Protein AF-A0A2K1R8J2-F1 (afdb_monomer_lite)

Foldseek 3Di:
DPPVVVVVVVVVLVVLLVVLLVDALQVLVVQLPPDVSSVVNSLDCVRLVCSLCVVLQAQEEDDDDPDSCVSNDNDLQQEWEKAFDDPPDWLVVVCVVLVHDSVSQCVNQVHPDRCVSVVDRITTHRDPDSNVRNHFYWYFDQRPRVRDTHTYTYPVRDDDPVVD

Sequence (164 aa):
MDSHVSLASFTCRDTLIMILRKLGARDLARASCVCRLWRDMASDDAIVRPAFMEPWKLKEIVGEPVSGSFWRENGIWKFAISHKIAREDSVTSLAKKYSVQVRDIKLLNNMTSDNDIYSRERLLIPIINPNSLINGICYIELDTYTKREVLVLYPGGQPDKKLM

InterPro domains:
  IPR001810 F-box domain [PF12937] (15-47)
  IPR001810 F-box domain [SM00256] (11-51)
  IPR018392 LysM domain [PF01476] (83-126)
  IPR018392 LysM domain [PS51782] (81-125)
  IPR018392 LysM domain [SM00257] (82-126)
  IPR018392 LysM domain [cd00118] (81-125)
  IPR036047 F-box-like domain superfamily [SSF81383] (14-72)
  IPR036779 LysM domain superfamily [G3DSA:3.10.350.10] (78-133)
  IPR036779 LysM domain superfamily [SSF54106] (81-126)
  IPR045030 LysM and putative peptidoglycan-binding domain-containing protein 1-4 [PTHR20932] (2-145)

Structure (mmCIF, N/CA/C/O backbone):
data_AF-A0A2K1R8J2-F1
#
_entry.id   AF-A0A2K1R8J2-F1
#
loop_
_atom_site.group_PDB
_atom_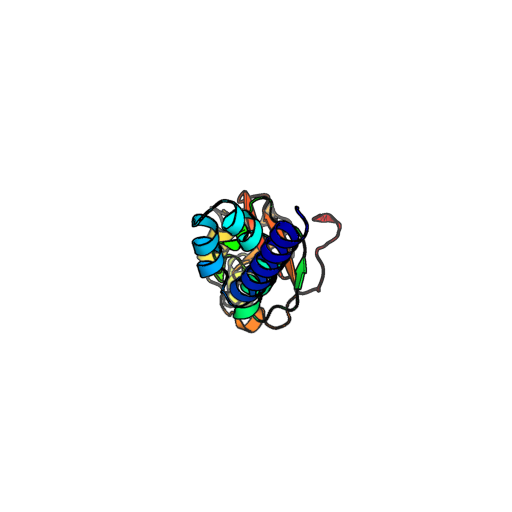site.id
_atom_site.type_symbol
_atom_site.label_atom_id
_atom_site.label_alt_id
_atom_site.label_comp_id
_atom_site.label_asym_id
_atom_site.label_entity_id
_atom_site.label_seq_id
_atom_site.pdbx_PDB_ins_code
_atom_site.Cartn_x
_atom_site.Cartn_y
_atom_site.Cartn_z
_atom_site.occupancy
_atom_site.B_iso_or_equiv
_atom_site.auth_seq_id
_atom_site.auth_comp_id
_atom_site.auth_asym_id
_atom_site.auth_atom_id
_atom_site.pdbx_PDB_model_num
ATOM 1 N N . MET A 1 1 ? 16.114 -11.468 -46.232 1.00 44.00 1 MET A N 1
ATOM 2 C CA . MET A 1 1 ? 17.411 -11.019 -45.669 1.00 44.00 1 MET A CA 1
ATOM 3 C C . MET A 1 1 ? 17.201 -10.558 -44.216 1.00 44.00 1 MET A C 1
ATOM 5 O O . MET A 1 1 ? 17.839 -9.621 -43.760 1.00 44.00 1 MET A O 1
ATOM 9 N N . ASP A 1 2 ? 16.330 -11.250 -43.463 1.00 52.16 2 ASP A N 1
ATOM 10 C CA . ASP A 1 2 ? 15.581 -10.648 -42.338 1.00 52.16 2 ASP A CA 1
ATOM 11 C C . ASP A 1 2 ? 15.793 -11.354 -40.986 1.00 52.16 2 ASP A C 1
ATOM 13 O O . ASP A 1 2 ? 15.251 -10.946 -39.962 1.00 52.16 2 ASP A O 1
ATOM 17 N N . SER A 1 3 ? 16.612 -12.408 -40.949 1.00 55.84 3 SER A N 1
ATOM 18 C CA . SER A 1 3 ? 16.886 -13.179 -39.729 1.00 55.84 3 SER A CA 1
ATOM 19 C C . SER A 1 3 ? 17.848 -12.466 -38.769 1.00 55.84 3 SER A C 1
ATOM 21 O O . SER A 1 3 ? 17.665 -12.532 -37.555 1.00 55.84 3 SER A O 1
ATOM 23 N N . HIS A 1 4 ? 18.840 -11.733 -39.289 1.00 52.50 4 HIS A N 1
ATOM 24 C CA . HIS A 1 4 ? 19.850 -11.047 -38.470 1.00 52.50 4 HIS A CA 1
ATOM 25 C C . HIS A 1 4 ? 19.318 -9.799 -37.747 1.00 52.50 4 HIS A C 1
ATOM 27 O O . HIS A 1 4 ? 19.705 -9.549 -36.606 1.00 52.50 4 HIS A O 1
ATOM 33 N N . VAL A 1 5 ? 18.407 -9.040 -38.371 1.00 55.81 5 VAL A N 1
ATOM 34 C CA . VAL A 1 5 ? 17.775 -7.854 -37.755 1.00 55.81 5 VAL A CA 1
ATOM 35 C C . VAL A 1 5 ? 16.855 -8.272 -36.607 1.00 55.81 5 VAL A C 1
ATOM 37 O O . VAL A 1 5 ? 16.861 -7.657 -35.542 1.00 55.81 5 VAL A O 1
ATOM 40 N N . SER A 1 6 ? 16.124 -9.371 -36.798 1.00 59.53 6 SER A N 1
ATOM 41 C CA . SER A 1 6 ? 15.249 -9.946 -35.779 1.00 59.53 6 SER A CA 1
ATOM 42 C C . SER A 1 6 ? 16.053 -10.405 -34.556 1.00 59.53 6 SER A C 1
ATOM 44 O O . SER A 1 6 ? 15.796 -9.945 -33.444 1.00 59.53 6 SER A O 1
ATOM 46 N N . LEU A 1 7 ? 17.117 -11.194 -34.753 1.00 56.69 7 LEU A N 1
ATOM 47 C CA . LEU A 1 7 ? 17.937 -11.721 -33.656 1.00 56.69 7 LEU A CA 1
ATOM 48 C C . LEU A 1 7 ? 18.642 -10.621 -32.838 1.00 56.69 7 LEU A C 1
ATOM 50 O O . LEU A 1 7 ? 18.642 -10.686 -31.612 1.00 56.69 7 LEU A O 1
ATOM 54 N N . ALA A 1 8 ? 19.188 -9.589 -33.492 1.00 61.22 8 ALA A N 1
ATOM 55 C CA . ALA A 1 8 ? 19.818 -8.454 -32.807 1.00 61.22 8 ALA A CA 1
ATOM 56 C C . ALA A 1 8 ? 18.811 -7.607 -32.003 1.00 61.22 8 ALA A C 1
ATOM 58 O O . ALA A 1 8 ? 19.139 -7.065 -30.947 1.00 61.22 8 ALA A O 1
ATOM 59 N N . SER A 1 9 ? 17.566 -7.505 -32.483 1.00 60.72 9 SER A N 1
ATOM 60 C CA . SER A 1 9 ? 16.494 -6.827 -31.748 1.00 60.72 9 SER A CA 1
ATOM 61 C C . SER A 1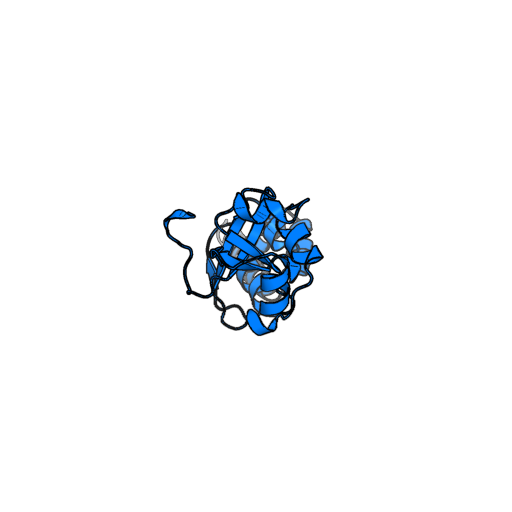 9 ? 16.078 -7.599 -30.487 1.00 60.72 9 SER A C 1
ATOM 63 O O . SER A 1 9 ? 15.854 -6.982 -29.443 1.00 60.72 9 SER A O 1
ATOM 65 N N . PHE A 1 10 ? 16.065 -8.939 -30.545 1.00 62.09 10 PHE A N 1
ATOM 66 C CA . PHE A 1 10 ? 15.798 -9.800 -29.389 1.00 62.09 10 PHE A CA 1
ATOM 67 C C . PHE A 1 10 ? 16.912 -9.708 -28.340 1.00 62.09 10 PHE A C 1
ATOM 69 O O . PHE A 1 10 ? 16.624 -9.461 -27.172 1.00 62.09 10 PHE A O 1
ATOM 76 N N . THR A 1 11 ? 18.183 -9.782 -28.746 1.00 69.00 11 THR A N 1
ATOM 77 C CA . THR A 1 11 ? 19.315 -9.700 -27.803 1.00 69.00 11 THR A CA 1
ATOM 78 C C . THR A 1 11 ? 19.439 -8.328 -27.137 1.00 69.00 11 THR A C 1
ATOM 80 O O . THR A 1 11 ? 19.761 -8.242 -25.948 1.00 69.00 11 THR A O 1
ATOM 83 N N . CYS A 1 12 ? 19.137 -7.244 -27.861 1.00 76.94 12 CYS A N 1
ATOM 84 C CA . CYS A 1 12 ? 19.072 -5.898 -27.288 1.00 76.94 12 CYS A CA 1
ATOM 85 C C . CYS A 1 12 ? 17.959 -5.789 -26.234 1.00 76.94 12 CYS A C 1
ATOM 87 O O . CYS A 1 12 ? 18.177 -5.234 -25.153 1.00 76.94 12 CYS A O 1
ATOM 89 N N . ARG A 1 13 ? 16.787 -6.379 -26.511 1.00 84.38 13 ARG A N 1
ATOM 90 C CA . ARG A 1 13 ? 15.668 -6.422 -25.566 1.00 84.38 13 ARG A CA 1
ATOM 91 C C . ARG A 1 13 ? 16.042 -7.195 -24.302 1.00 84.38 13 ARG A C 1
ATOM 93 O O . ARG A 1 13 ? 15.853 -6.672 -23.209 1.00 84.38 13 ARG A O 1
ATOM 100 N N . ASP A 1 14 ? 16.638 -8.373 -24.431 1.00 87.00 14 ASP A N 1
ATOM 101 C CA . ASP A 1 14 ? 17.044 -9.182 -23.275 1.00 87.00 14 ASP A CA 1
ATOM 102 C C . ASP A 1 14 ? 18.103 -8.475 -22.420 1.00 87.00 14 ASP A C 1
ATOM 104 O O . ASP A 1 14 ? 17.996 -8.428 -21.192 1.00 87.00 14 ASP A O 1
ATOM 108 N N . THR A 1 15 ? 19.079 -7.832 -23.067 1.00 91.06 15 THR A N 1
ATOM 109 C CA . THR A 1 15 ? 20.102 -7.029 -22.379 1.00 91.06 15 THR A CA 1
ATOM 110 C C . THR A 1 15 ? 19.465 -5.870 -21.613 1.00 91.06 15 THR A C 1
ATOM 112 O O . THR A 1 15 ? 19.800 -5.627 -20.453 1.00 91.06 15 THR A O 1
ATOM 115 N N . LEU A 1 16 ? 18.500 -5.177 -22.223 1.00 91.62 16 LEU A N 1
ATOM 116 C CA . LEU A 1 16 ? 17.774 -4.098 -21.562 1.00 91.62 16 LEU A CA 1
ATOM 117 C C . LEU A 1 16 ? 16.961 -4.614 -20.363 1.00 91.62 16 LEU A C 1
ATOM 119 O O . LEU A 1 16 ? 17.015 -3.994 -19.305 1.00 91.62 16 LEU A O 1
ATOM 123 N N . ILE A 1 17 ? 16.288 -5.767 -20.466 1.00 93.00 17 ILE A N 1
ATOM 124 C CA . ILE A 1 17 ? 15.602 -6.398 -19.318 1.00 93.00 17 ILE A CA 1
ATOM 125 C C . ILE A 1 17 ? 16.591 -6.661 -18.180 1.00 93.00 17 ILE A C 1
ATOM 127 O O . ILE A 1 17 ? 16.292 -6.364 -17.022 1.00 93.00 17 ILE A O 1
ATOM 131 N N . MET A 1 18 ? 17.774 -7.198 -18.493 1.00 92.62 18 MET A N 1
ATOM 132 C CA . MET A 1 18 ? 18.804 -7.462 -17.486 1.00 92.62 18 MET A CA 1
ATOM 133 C C . MET A 1 18 ? 19.255 -6.188 -16.769 1.00 92.62 18 MET A C 1
ATOM 135 O O . MET A 1 18 ? 19.439 -6.223 -15.553 1.00 92.62 18 MET A O 1
ATOM 139 N N . ILE A 1 19 ? 19.397 -5.076 -17.497 1.00 94.38 19 ILE A N 1
ATOM 140 C CA . ILE A 1 19 ? 19.745 -3.770 -16.923 1.00 94.38 19 ILE A CA 1
ATOM 141 C C . ILE A 1 19 ? 18.604 -3.254 -16.041 1.00 94.38 19 ILE A C 1
ATOM 143 O O . ILE A 1 19 ? 18.840 -2.895 -14.889 1.00 94.38 19 ILE A O 1
ATOM 147 N N . LEU A 1 20 ? 17.366 -3.256 -16.545 1.00 95.38 20 LEU A N 1
ATOM 148 C CA . LEU A 1 20 ? 16.201 -2.749 -15.815 1.00 95.38 20 LEU A CA 1
ATOM 149 C C . LEU A 1 20 ? 15.976 -3.512 -14.501 1.00 95.38 20 LEU A C 1
ATOM 151 O O . LEU A 1 20 ? 15.713 -2.892 -13.477 1.00 95.38 20 LEU A O 1
ATOM 155 N N . ARG A 1 21 ? 16.194 -4.834 -14.477 1.00 95.19 21 ARG A N 1
ATOM 156 C CA . ARG A 1 21 ? 16.111 -5.660 -13.253 1.00 95.19 21 ARG A CA 1
ATOM 157 C C . ARG A 1 21 ? 17.120 -5.290 -12.159 1.00 95.19 21 ARG A C 1
ATOM 159 O O . ARG A 1 21 ? 17.003 -5.788 -11.043 1.00 95.19 21 ARG A O 1
ATOM 166 N N . LYS A 1 22 ? 18.131 -4.472 -12.462 1.00 94.56 22 LYS A N 1
ATOM 167 C CA . LYS A 1 22 ? 19.096 -3.956 -11.477 1.00 94.56 22 LYS A CA 1
ATOM 168 C C . LYS A 1 22 ? 18.711 -2.587 -10.922 1.00 94.56 22 LYS A C 1
ATOM 170 O O . LYS A 1 22 ? 19.384 -2.100 -10.019 1.00 94.56 22 LYS A O 1
ATOM 175 N N . LEU A 1 23 ? 17.667 -1.963 -11.459 1.00 94.06 23 LEU A N 1
ATOM 176 C CA . LEU A 1 23 ? 17.213 -0.645 -11.042 1.00 94.06 23 LEU A CA 1
ATOM 177 C C . LEU A 1 23 ? 16.166 -0.758 -9.933 1.00 94.06 23 LEU A C 1
ATOM 179 O O . LEU A 1 23 ? 15.303 -1.632 -9.959 1.00 94.06 23 LEU A O 1
ATOM 183 N N . GLY A 1 24 ? 16.213 0.171 -8.977 1.00 92.38 24 GLY A N 1
ATOM 184 C CA . GLY A 1 24 ? 15.134 0.344 -8.008 1.00 92.38 24 GLY A CA 1
ATOM 185 C C . GLY A 1 24 ? 13.899 0.988 -8.647 1.00 92.38 24 GLY A C 1
ATOM 186 O O . GLY A 1 24 ? 13.981 1.619 -9.704 1.00 92.38 24 GLY A O 1
ATOM 187 N N . ALA A 1 25 ? 12.752 0.905 -7.968 1.00 90.50 25 ALA A N 1
ATOM 188 C CA . ALA A 1 25 ? 11.467 1.413 -8.468 1.00 90.50 25 ALA A CA 1
ATOM 189 C C . ALA A 1 25 ? 11.513 2.875 -8.974 1.00 90.50 25 ALA A C 1
ATOM 191 O O . ALA A 1 25 ? 10.936 3.207 -10.011 1.00 90.50 25 ALA A O 1
ATOM 192 N N . ARG A 1 26 ? 12.259 3.755 -8.289 1.00 90.25 26 ARG A N 1
ATOM 193 C CA . ARG A 1 26 ? 12.408 5.165 -8.692 1.00 90.25 26 ARG A CA 1
ATOM 194 C C . ARG A 1 26 ? 13.158 5.325 -10.015 1.00 90.25 26 ARG A C 1
ATOM 196 O O . ARG A 1 26 ? 12.811 6.194 -10.815 1.00 90.25 26 ARG A O 1
ATOM 203 N N . ASP A 1 27 ? 14.183 4.515 -10.242 1.00 93.62 27 ASP A N 1
ATOM 204 C CA . ASP A 1 27 ? 14.987 4.589 -11.459 1.00 93.62 27 ASP A CA 1
ATOM 205 C C . ASP A 1 27 ? 14.295 3.891 -12.627 1.00 93.62 27 ASP A C 1
ATOM 207 O O . ASP A 1 27 ? 14.369 4.393 -13.7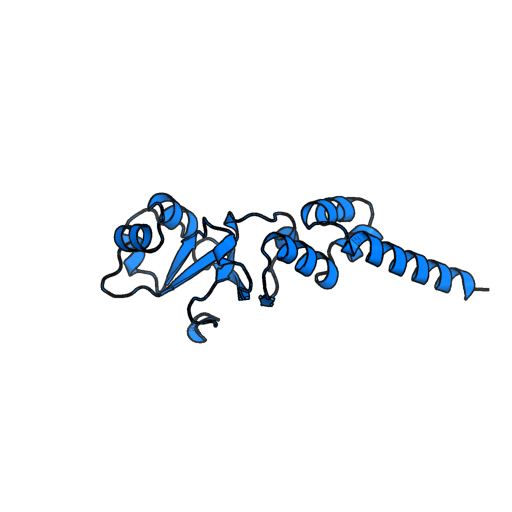44 1.00 93.62 27 ASP A O 1
ATOM 211 N N . LEU A 1 28 ? 13.506 2.842 -12.372 1.00 94.44 28 LEU A N 1
ATOM 212 C CA . LEU A 1 28 ? 12.574 2.281 -13.357 1.00 94.44 28 LEU A CA 1
ATOM 213 C C . LEU A 1 28 ? 11.540 3.314 -13.819 1.00 94.44 28 LEU A C 1
ATOM 215 O O . LEU A 1 28 ? 11.309 3.477 -15.018 1.00 94.44 28 LEU A O 1
ATOM 219 N N . ALA A 1 29 ? 10.979 4.094 -12.890 1.00 91.75 29 ALA A N 1
ATOM 220 C CA . ALA A 1 29 ? 10.062 5.174 -13.245 1.00 91.75 29 ALA A CA 1
ATOM 221 C C . ALA A 1 29 ? 10.733 6.214 -14.162 1.00 91.75 29 ALA A C 1
ATOM 223 O O . ALA A 1 29 ? 10.123 6.663 -15.131 1.00 91.75 29 ALA A O 1
ATOM 224 N N . ARG A 1 30 ? 12.002 6.562 -13.912 1.00 93.19 30 ARG A N 1
ATOM 225 C CA . ARG A 1 30 ? 12.779 7.464 -14.783 1.00 93.19 30 ARG A CA 1
ATOM 226 C C . ARG A 1 30 ? 13.104 6.828 -16.133 1.00 93.19 30 ARG A C 1
ATOM 228 O O . ARG A 1 30 ? 12.942 7.478 -17.162 1.00 93.19 30 ARG A O 1
ATOM 235 N N . ALA A 1 31 ? 13.510 5.562 -16.131 1.00 94.19 31 ALA A N 1
ATOM 236 C CA . ALA A 1 31 ? 13.778 4.764 -17.321 1.00 94.19 31 ALA A CA 1
ATOM 237 C C . ALA A 1 31 ? 12.553 4.732 -18.253 1.00 94.19 31 ALA A C 1
ATOM 239 O O . ALA A 1 31 ? 12.686 4.928 -19.460 1.00 94.19 31 ALA A O 1
ATOM 240 N N . SER A 1 32 ? 11.344 4.619 -17.691 1.00 93.19 32 SER A N 1
ATOM 241 C CA . SER A 1 32 ? 10.090 4.613 -18.459 1.00 93.19 32 SER A CA 1
ATOM 242 C C . SER A 1 32 ? 9.821 5.901 -19.264 1.00 93.19 32 SER A C 1
ATOM 244 O O . SER A 1 32 ? 8.988 5.918 -20.175 1.00 93.19 32 SER A O 1
ATOM 246 N N . CYS A 1 33 ? 10.532 6.991 -18.962 1.00 92.94 33 CYS A N 1
ATOM 247 C CA . CYS A 1 33 ? 10.390 8.271 -19.651 1.00 92.94 33 CYS A CA 1
ATOM 248 C C . CYS A 1 33 ? 11.273 8.404 -20.902 1.00 92.94 33 CYS A C 1
ATOM 250 O O . CYS A 1 33 ? 11.094 9.367 -21.643 1.00 92.94 33 CYS A O 1
ATOM 252 N N . VAL A 1 34 ? 12.205 7.475 -21.150 1.00 94.38 34 VAL A N 1
ATOM 253 C CA . VAL A 1 34 ? 13.222 7.609 -22.210 1.00 94.38 34 VAL A CA 1
ATOM 254 C C . VAL A 1 34 ? 12.622 7.465 -23.614 1.00 94.38 34 VAL A C 1
ATOM 256 O O . VAL A 1 34 ? 12.752 8.359 -24.445 1.00 94.38 34 VAL A O 1
ATOM 259 N N . CYS A 1 35 ? 11.961 6.341 -23.901 1.00 93.56 35 CYS A N 1
ATOM 260 C CA . CYS A 1 35 ? 11.295 6.078 -25.181 1.00 93.56 35 CYS A CA 1
ATOM 261 C C . CYS A 1 35 ? 10.180 5.032 -25.006 1.00 93.56 35 CYS A C 1
ATOM 263 O O . CYS A 1 35 ? 10.001 4.506 -23.910 1.00 93.56 35 CYS A O 1
ATOM 265 N N . ARG A 1 36 ? 9.428 4.708 -26.072 1.00 92.00 36 ARG A N 1
ATOM 266 C CA . ARG A 1 36 ? 8.330 3.717 -26.001 1.00 92.00 36 ARG A CA 1
ATOM 267 C C . ARG A 1 36 ? 8.812 2.340 -25.542 1.00 92.00 36 ARG A C 1
ATOM 269 O O . ARG A 1 36 ? 8.263 1.807 -24.594 1.00 92.00 36 ARG A O 1
ATOM 276 N N . LEU A 1 37 ? 9.899 1.830 -26.124 1.00 91.69 37 LEU A N 1
ATOM 277 C CA . LEU A 1 37 ? 10.462 0.531 -25.741 1.00 91.69 37 LEU A CA 1
ATOM 278 C C . LEU A 1 37 ? 10.828 0.478 -24.248 1.00 91.69 37 LEU A C 1
ATOM 280 O O . LEU A 1 37 ? 10.467 -0.462 -23.548 1.00 91.69 37 LEU A O 1
ATOM 284 N N . TRP A 1 38 ? 11.512 1.513 -23.751 1.00 94.06 38 TRP A N 1
ATOM 285 C CA . TRP A 1 38 ? 11.874 1.614 -22.338 1.00 94.06 38 TRP A CA 1
ATOM 286 C C . TRP A 1 38 ? 10.652 1.774 -21.441 1.00 94.06 38 TRP A C 1
ATOM 288 O O . TRP A 1 38 ? 10.626 1.201 -20.362 1.00 94.06 38 TRP A O 1
ATOM 298 N N . ARG A 1 39 ? 9.634 2.520 -21.875 1.00 92.81 39 ARG A N 1
ATOM 299 C CA . ARG A 1 39 ? 8.362 2.633 -21.159 1.00 92.81 39 ARG A CA 1
ATOM 300 C C . ARG A 1 39 ? 7.698 1.280 -20.994 1.00 92.81 39 ARG A C 1
ATOM 302 O O . ARG A 1 39 ? 7.363 0.932 -19.868 1.00 92.81 39 ARG A O 1
ATOM 309 N N . ASP A 1 40 ? 7.540 0.547 -22.089 1.00 91.44 40 ASP A N 1
ATOM 310 C CA . ASP A 1 40 ? 6.833 -0.731 -22.102 1.00 91.44 40 ASP A CA 1
ATOM 311 C C . ASP A 1 40 ? 7.549 -1.749 -21.208 1.00 91.44 40 ASP A C 1
ATOM 313 O O . ASP A 1 40 ? 6.917 -2.439 -20.420 1.00 91.44 40 ASP A O 1
ATOM 317 N N . MET A 1 41 ? 8.884 -1.783 -21.259 1.00 92.31 41 MET A N 1
ATOM 318 C CA . MET A 1 41 ? 9.683 -2.728 -20.476 1.00 92.31 41 MET A CA 1
ATOM 319 C C . MET A 1 41 ? 9.874 -2.294 -19.019 1.00 92.31 41 MET A C 1
ATOM 321 O O . MET A 1 41 ? 9.779 -3.116 -18.119 1.00 92.31 41 MET A O 1
ATOM 325 N N . ALA A 1 42 ? 10.136 -1.014 -18.750 1.00 93.06 42 ALA A N 1
ATOM 326 C CA . ALA A 1 42 ? 10.355 -0.521 -17.387 1.00 93.06 42 ALA A CA 1
ATOM 327 C C . ALA A 1 42 ? 9.053 -0.331 -16.595 1.00 93.06 42 ALA A C 1
ATOM 329 O O . ALA A 1 42 ? 9.126 -0.068 -15.399 1.00 93.06 42 ALA A O 1
ATOM 330 N N . SER A 1 43 ? 7.889 -0.436 -17.245 1.00 91.12 43 SER A N 1
ATOM 331 C CA . SER A 1 43 ? 6.574 -0.440 -16.585 1.00 91.12 43 SER A CA 1
ATOM 332 C C . SER A 1 43 ? 5.984 -1.847 -16.451 1.00 91.12 43 SER A C 1
ATOM 334 O O . SER A 1 43 ? 4.891 -1.982 -15.908 1.00 91.12 43 SER A O 1
ATOM 336 N N . ASP A 1 44 ? 6.677 -2.874 -16.952 1.00 91.25 44 ASP A N 1
ATOM 337 C CA . ASP A 1 44 ? 6.254 -4.269 -16.846 1.00 91.25 44 ASP A CA 1
ATOM 338 C C . ASP A 1 44 ? 6.265 -4.715 -15.377 1.00 91.25 44 ASP A C 1
ATOM 340 O O . ASP A 1 44 ? 7.273 -4.546 -14.679 1.00 91.25 44 ASP A O 1
ATOM 344 N N . ASP A 1 45 ? 5.151 -5.288 -14.914 1.00 90.50 45 ASP A N 1
ATOM 345 C CA . ASP A 1 45 ? 4.964 -5.732 -13.528 1.00 90.50 45 ASP A CA 1
ATOM 346 C C . ASP A 1 45 ? 6.061 -6.708 -13.072 1.00 90.50 45 ASP A C 1
ATOM 348 O O . ASP A 1 45 ? 6.596 -6.569 -11.970 1.00 90.50 45 ASP A O 1
ATOM 352 N N . ALA A 1 46 ? 6.515 -7.604 -13.957 1.00 91.31 46 ALA A N 1
ATOM 353 C CA . ALA A 1 46 ? 7.570 -8.572 -13.659 1.00 91.31 46 ALA A CA 1
ATOM 354 C C . ALA A 1 46 ? 8.940 -7.920 -13.393 1.00 91.31 46 ALA A C 1
ATOM 356 O O . ALA A 1 46 ? 9.854 -8.579 -12.886 1.00 91.31 46 ALA A O 1
ATOM 357 N N . ILE A 1 47 ? 9.107 -6.641 -13.743 1.00 94.00 47 ILE A N 1
ATOM 358 C CA . ILE A 1 47 ? 10.303 -5.846 -13.452 1.00 94.00 47 ILE A CA 1
ATOM 359 C C . ILE A 1 47 ? 10.046 -4.891 -12.279 1.00 94.00 47 ILE A C 1
ATOM 361 O O . ILE A 1 47 ? 10.865 -4.833 -11.358 1.00 94.00 47 ILE A O 1
ATOM 365 N N . VAL A 1 48 ? 8.923 -4.162 -12.274 1.00 93.81 48 VAL A N 1
ATOM 366 C CA . VAL A 1 48 ? 8.661 -3.143 -11.241 1.00 93.81 48 VAL A CA 1
ATOM 367 C C . VAL A 1 48 ? 8.288 -3.737 -9.888 1.00 93.81 48 VAL A C 1
ATOM 369 O O . VAL A 1 48 ? 8.739 -3.209 -8.871 1.00 93.81 48 VAL A O 1
ATOM 372 N N . ARG A 1 49 ? 7.525 -4.837 -9.843 1.00 94.31 49 ARG A N 1
ATOM 373 C CA . ARG A 1 49 ? 7.066 -5.432 -8.580 1.00 94.31 49 ARG A CA 1
ATOM 374 C C . ARG A 1 49 ? 8.239 -5.948 -7.736 1.00 94.31 49 ARG A C 1
ATOM 376 O O . ARG A 1 49 ? 8.328 -5.543 -6.575 1.00 94.31 49 ARG A O 1
ATOM 383 N N . PRO A 1 50 ? 9.205 -6.725 -8.273 1.00 94.56 50 PRO A N 1
ATOM 384 C CA . PRO A 1 50 ? 10.384 -7.121 -7.501 1.00 94.56 50 PRO A CA 1
ATOM 385 C C . PRO A 1 50 ? 11.217 -5.924 -7.027 1.00 94.56 50 PRO A C 1
ATOM 387 O O . PRO A 1 50 ? 11.627 -5.878 -5.868 1.00 94.56 50 PRO A O 1
ATOM 390 N N . ALA A 1 51 ? 11.421 -4.925 -7.893 1.00 94.12 51 ALA A N 1
ATOM 391 C CA . ALA A 1 51 ? 12.175 -3.716 -7.558 1.00 94.12 51 ALA A CA 1
ATOM 392 C C . ALA A 1 51 ? 11.484 -2.853 -6.486 1.00 94.12 51 ALA A C 1
ATOM 394 O O . ALA A 1 51 ? 12.145 -2.136 -5.733 1.00 94.12 51 ALA A O 1
ATOM 395 N N . PHE A 1 52 ? 10.154 -2.904 -6.415 1.00 94.69 52 PHE A N 1
ATOM 396 C CA . PHE A 1 52 ? 9.378 -2.264 -5.361 1.00 94.69 52 PHE A CA 1
ATOM 397 C C . PHE A 1 52 ? 9.484 -3.028 -4.034 1.00 94.69 52 PHE A C 1
ATOM 399 O O . PHE A 1 52 ? 9.606 -2.404 -2.981 1.00 94.69 52 PHE A O 1
ATOM 406 N N . MET A 1 53 ? 9.450 -4.363 -4.077 1.00 95.12 53 MET A N 1
ATOM 407 C CA . MET A 1 53 ? 9.478 -5.226 -2.891 1.00 95.12 53 MET A CA 1
ATOM 408 C C . MET A 1 53 ? 10.838 -5.281 -2.190 1.00 95.12 53 MET A C 1
ATOM 410 O O . MET A 1 53 ? 10.881 -5.422 -0.965 1.00 95.12 53 MET A O 1
ATOM 414 N N . GLU A 1 54 ? 11.929 -5.187 -2.954 1.00 94.06 54 GLU A N 1
ATOM 415 C CA . GLU A 1 54 ? 13.297 -5.401 -2.468 1.00 94.06 54 GLU A CA 1
ATOM 416 C C . GLU A 1 54 ? 13.661 -4.522 -1.254 1.00 94.06 54 GLU A C 1
ATOM 418 O O . GLU A 1 54 ? 14.044 -5.099 -0.229 1.00 94.06 54 GLU A O 1
ATOM 423 N N . PRO A 1 55 ? 13.415 -3.193 -1.251 1.00 94.31 55 PRO A N 1
ATOM 424 C CA . PRO A 1 55 ? 13.788 -2.338 -0.120 1.00 94.31 55 PRO A CA 1
ATOM 425 C C . PRO A 1 55 ? 13.075 -2.685 1.193 1.00 94.31 55 PRO A C 1
ATOM 427 O O . PRO A 1 55 ? 13.582 -2.394 2.276 1.00 94.31 55 PRO A O 1
ATOM 430 N N . TRP A 1 56 ? 11.901 -3.317 1.108 1.00 95.31 56 TRP A N 1
ATOM 431 C CA . TRP A 1 56 ? 11.084 -3.704 2.262 1.00 95.31 56 TRP A CA 1
ATOM 432 C C . TRP A 1 56 ? 11.273 -5.161 2.680 1.00 95.31 56 TRP A C 1
ATOM 434 O O . TRP A 1 56 ? 10.728 -5.570 3.704 1.00 95.31 56 TRP A O 1
ATOM 444 N N . LYS A 1 57 ? 12.023 -5.952 1.899 1.00 96.06 57 LYS A N 1
ATOM 445 C CA . LYS A 1 57 ? 12.209 -7.398 2.109 1.00 96.06 57 LYS A CA 1
ATOM 446 C C . LYS A 1 57 ? 10.875 -8.145 2.226 1.00 96.06 57 LYS A C 1
ATOM 448 O O . LYS A 1 57 ? 10.727 -9.044 3.058 1.00 96.06 57 LYS A O 1
ATOM 453 N N . LEU A 1 58 ? 9.894 -7.738 1.421 1.00 95.81 58 LEU A N 1
ATOM 454 C CA . LEU A 1 58 ? 8.578 -8.371 1.380 1.00 95.81 58 LEU A CA 1
ATOM 455 C C . LEU A 1 58 ? 8.686 -9.786 0.820 1.00 95.81 58 LEU A C 1
ATOM 457 O O . LEU A 1 58 ? 9.507 -10.059 -0.055 1.00 95.81 58 LEU A O 1
ATOM 461 N N . LYS A 1 59 ? 7.811 -10.671 1.297 1.00 95.06 59 LYS A N 1
ATOM 462 C CA . LYS A 1 59 ? 7.666 -12.010 0.727 1.00 95.06 59 LYS A CA 1
ATOM 463 C C . LYS A 1 59 ? 6.890 -11.956 -0.581 1.00 95.06 59 LYS A C 1
ATOM 465 O O . LYS A 1 59 ? 7.296 -12.577 -1.556 1.00 95.06 59 LYS A O 1
ATOM 470 N N . GLU A 1 60 ? 5.777 -11.227 -0.588 1.00 94.81 60 GLU A N 1
ATOM 471 C CA . GLU A 1 60 ? 4.860 -11.186 -1.725 1.00 94.81 60 GLU A CA 1
ATOM 472 C C . GLU A 1 60 ? 3.989 -9.925 -1.695 1.00 94.81 60 GLU A C 1
ATOM 474 O O . GLU A 1 60 ? 3.635 -9.423 -0.624 1.00 94.81 60 GLU A O 1
ATOM 479 N N . ILE A 1 61 ? 3.631 -9.431 -2.880 1.00 94.88 61 ILE A N 1
ATOM 480 C CA . ILE A 1 61 ? 2.537 -8.478 -3.068 1.00 94.88 61 ILE A CA 1
ATOM 481 C C . ILE A 1 61 ? 1.483 -9.156 -3.941 1.00 94.88 61 ILE A C 1
ATOM 483 O O . ILE A 1 61 ? 1.804 -9.608 -5.039 1.00 94.88 61 ILE A O 1
ATOM 487 N N . VAL A 1 62 ? 0.244 -9.201 -3.459 1.00 93.88 62 VAL A N 1
ATOM 488 C CA . VAL A 1 62 ? -0.902 -9.847 -4.108 1.00 93.88 62 VAL A CA 1
ATOM 489 C C . VAL A 1 62 ? -1.857 -8.790 -4.659 1.00 93.88 62 VAL A C 1
ATOM 491 O O . VAL A 1 62 ? -2.133 -7.789 -3.999 1.00 93.88 62 VAL A O 1
ATOM 494 N N . GLY A 1 63 ? -2.398 -9.041 -5.851 1.00 92.06 63 GLY A N 1
ATOM 495 C CA . GLY A 1 63 ? -3.313 -8.138 -6.550 1.00 92.06 63 GLY A CA 1
ATOM 496 C C . GLY A 1 63 ? -2.611 -7.268 -7.589 1.00 92.06 63 GLY A C 1
ATOM 497 O O . GLY A 1 63 ? -1.382 -7.268 -7.684 1.00 92.06 63 GLY A O 1
ATOM 498 N N . GLU A 1 64 ? -3.419 -6.543 -8.358 1.00 90.94 64 GLU A N 1
ATOM 499 C CA . GLU A 1 64 ? -2.977 -5.630 -9.411 1.00 90.94 64 GLU A CA 1
ATOM 500 C C . GLU A 1 64 ? -3.404 -4.202 -9.070 1.00 90.94 64 GLU A C 1
ATOM 502 O O . GLU A 1 64 ? -4.553 -3.996 -8.662 1.00 90.94 64 GLU A O 1
ATOM 507 N N . PRO A 1 65 ? -2.520 -3.206 -9.232 1.00 92.06 65 PRO A N 1
ATOM 508 C CA . PRO A 1 65 ? -2.916 -1.822 -9.065 1.00 92.06 65 PRO A CA 1
ATOM 509 C C . PRO A 1 65 ? -3.844 -1.380 -10.198 1.00 92.06 65 PRO A C 1
ATOM 511 O O . PRO A 1 65 ? -3.700 -1.765 -11.358 1.00 92.06 65 PRO A O 1
ATOM 514 N N . VAL A 1 66 ? -4.771 -0.494 -9.857 1.00 89.56 66 VAL A N 1
ATOM 515 C CA . VAL A 1 66 ? -5.649 0.216 -10.788 1.00 89.56 66 VAL A CA 1
ATOM 516 C C . VAL A 1 66 ? -4.835 1.146 -11.689 1.00 89.56 66 VAL A C 1
ATOM 518 O O . VAL A 1 66 ? -5.178 1.333 -12.857 1.00 89.56 66 VAL A O 1
ATOM 521 N N . SER A 1 67 ? -3.749 1.734 -11.172 1.00 86.88 67 SER A N 1
ATOM 522 C CA . SER A 1 67 ? -2.884 2.639 -11.933 1.00 86.88 67 SER A CA 1
ATOM 523 C C . SER A 1 67 ? -1.428 2.187 -11.938 1.00 86.88 67 SER A C 1
ATOM 525 O O . SER A 1 67 ? -0.817 1.995 -10.892 1.00 86.88 67 SER A O 1
ATOM 527 N N . GLY A 1 68 ? -0.786 2.179 -13.111 1.00 80.44 68 GLY A N 1
ATOM 528 C CA . GLY A 1 68 ? 0.662 1.947 -13.219 1.00 80.44 68 GLY A CA 1
ATOM 529 C C . GLY A 1 68 ? 1.518 2.994 -12.484 1.00 80.44 68 GLY A C 1
ATOM 530 O O . GLY A 1 68 ? 2.688 2.750 -12.187 1.00 80.44 68 GLY A O 1
ATOM 531 N N . SER A 1 69 ? 0.952 4.158 -12.129 1.00 84.75 69 SER A N 1
ATOM 532 C CA . SER A 1 69 ? 1.634 5.129 -11.260 1.00 84.75 69 SER A CA 1
ATOM 533 C C . SER A 1 69 ? 1.877 4.600 -9.845 1.00 84.75 69 SER A C 1
ATOM 535 O O . SER A 1 69 ? 2.740 5.133 -9.146 1.00 84.75 69 SER A O 1
ATOM 537 N N . PHE A 1 70 ? 1.153 3.556 -9.434 1.00 90.44 70 PHE A N 1
ATOM 538 C CA . PHE A 1 70 ? 1.293 2.907 -8.140 1.00 90.44 70 PHE A CA 1
ATOM 539 C C . PHE A 1 70 ? 2.737 2.496 -7.842 1.00 90.44 70 PHE A C 1
ATOM 541 O O . PHE A 1 70 ? 3.207 2.684 -6.727 1.00 90.44 70 PHE A O 1
ATOM 548 N N . TRP A 1 71 ? 3.504 2.043 -8.829 1.00 89.88 71 TRP A N 1
ATOM 549 C CA . TRP A 1 71 ? 4.878 1.589 -8.592 1.00 89.88 71 TRP A CA 1
ATOM 550 C C . TRP A 1 71 ? 5.916 2.721 -8.504 1.00 89.88 71 TRP A C 1
ATOM 552 O O . TRP A 1 71 ? 7.052 2.487 -8.101 1.00 89.88 71 TRP A O 1
ATOM 562 N N . ARG A 1 72 ? 5.552 3.966 -8.852 1.00 84.38 72 ARG A N 1
ATOM 563 C CA . ARG A 1 72 ? 6.512 5.084 -8.984 1.00 84.38 72 ARG A CA 1
ATOM 564 C C . ARG A 1 72 ? 7.074 5.584 -7.660 1.00 84.38 72 ARG A C 1
ATOM 566 O O . ARG A 1 72 ? 8.220 6.024 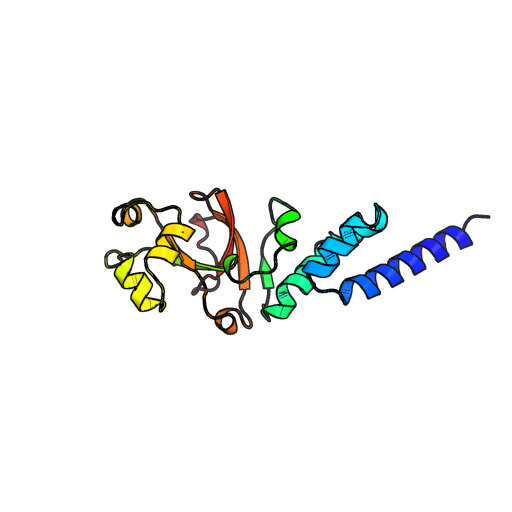-7.596 1.00 84.38 72 ARG A O 1
ATOM 573 N N . GLU A 1 73 ? 6.253 5.556 -6.619 1.00 82.81 73 GLU A N 1
ATOM 574 C CA . GLU A 1 73 ? 6.642 5.987 -5.279 1.00 82.81 73 GLU A CA 1
ATOM 575 C C . GLU A 1 73 ? 6.811 4.769 -4.393 1.00 82.81 73 GLU A C 1
ATOM 577 O O . GLU A 1 73 ? 5.842 4.047 -4.168 1.00 82.81 73 GLU A O 1
ATOM 582 N N . ASN A 1 74 ? 8.019 4.567 -3.873 1.00 87.62 74 ASN A N 1
ATOM 583 C CA . ASN A 1 74 ? 8.314 3.453 -2.989 1.00 87.62 74 ASN A CA 1
ATOM 584 C C . ASN A 1 74 ? 8.477 3.934 -1.545 1.00 87.62 74 ASN A C 1
ATOM 586 O O . ASN A 1 74 ? 9.589 4.118 -1.054 1.00 87.62 74 ASN A O 1
ATOM 590 N N . GLY A 1 75 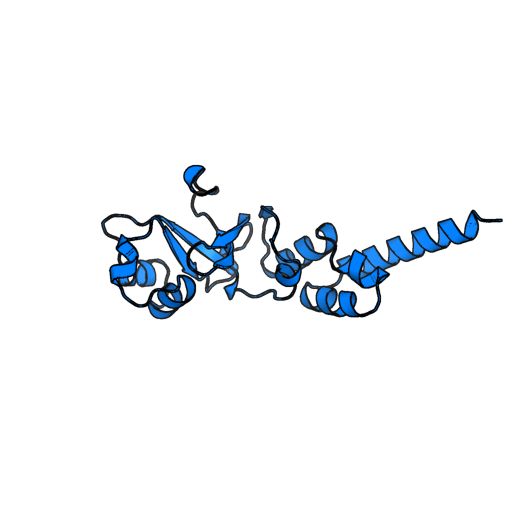? 7.350 4.241 -0.910 1.00 91.94 75 GLY A N 1
ATOM 591 C CA . GLY A 1 75 ? 7.300 4.886 0.392 1.00 91.94 75 GLY A CA 1
ATOM 592 C C . GLY A 1 75 ? 6.582 4.074 1.450 1.00 91.94 75 GLY A C 1
ATOM 593 O O . GLY A 1 75 ? 5.572 3.440 1.155 1.00 91.94 75 GLY A O 1
ATOM 594 N N . ILE A 1 76 ? 7.042 4.166 2.701 1.00 93.12 76 ILE A N 1
ATOM 595 C CA . ILE A 1 76 ? 6.431 3.436 3.822 1.00 93.12 76 ILE A CA 1
ATOM 596 C C . ILE A 1 76 ? 4.957 3.824 4.038 1.00 93.12 76 ILE A C 1
ATOM 598 O O . ILE A 1 76 ? 4.147 3.002 4.447 1.00 93.12 76 ILE A O 1
ATOM 602 N N . TRP A 1 77 ? 4.580 5.053 3.673 1.00 92.06 77 TRP A N 1
ATOM 603 C CA . TRP A 1 77 ? 3.209 5.571 3.757 1.00 92.06 77 TRP A CA 1
ATOM 604 C C . TRP A 1 77 ? 2.204 4.837 2.862 1.00 92.06 77 TRP A C 1
ATOM 606 O O . TRP A 1 77 ? 1.002 5.030 3.024 1.00 92.06 77 TRP A O 1
ATOM 616 N N . LYS A 1 78 ? 2.671 4.004 1.923 1.00 93.56 78 LYS A N 1
ATOM 617 C CA . LYS A 1 78 ? 1.798 3.117 1.148 1.00 93.56 78 LYS A CA 1
ATOM 618 C C . LYS A 1 78 ? 1.336 1.900 1.922 1.00 93.56 78 LYS A C 1
ATOM 620 O O . LYS A 1 78 ? 0.397 1.253 1.480 1.00 93.56 78 LYS A O 1
ATOM 625 N N . PHE A 1 79 ? 1.985 1.578 3.034 1.00 95.62 79 PHE A N 1
ATOM 626 C CA . PHE A 1 79 ? 1.702 0.376 3.792 1.00 95.62 79 PHE A CA 1
ATOM 627 C C . PHE A 1 79 ? 0.818 0.675 4.996 1.00 95.62 79 PHE A C 1
ATOM 629 O O . PHE A 1 79 ? 1.055 1.620 5.756 1.00 95.62 79 PHE A O 1
ATOM 636 N N . ALA A 1 80 ? -0.175 -0.181 5.203 1.00 96.50 80 ALA A N 1
ATOM 637 C CA . ALA A 1 80 ? -1.064 -0.111 6.346 1.00 96.50 80 ALA A CA 1
ATOM 638 C C . ALA A 1 80 ? -1.417 -1.507 6.860 1.00 96.50 80 ALA A C 1
ATOM 640 O O . ALA A 1 80 ? -1.497 -2.467 6.101 1.00 96.50 80 ALA A O 1
ATOM 641 N N . ILE A 1 81 ? -1.675 -1.618 8.157 1.00 95.75 81 ILE A N 1
ATOM 642 C CA . ILE A 1 81 ? -2.232 -2.821 8.773 1.00 95.75 81 ILE A CA 1
ATOM 643 C C . ILE A 1 81 ? -3.753 -2.710 8.734 1.00 95.75 81 ILE A C 1
ATOM 645 O O . ILE A 1 81 ? -4.311 -1.709 9.186 1.00 95.75 81 ILE A O 1
ATOM 649 N N . SER A 1 82 ? -4.430 -3.747 8.245 1.00 94.81 82 SER A N 1
ATOM 650 C CA . SER A 1 82 ? -5.885 -3.856 8.363 1.00 94.81 82 SER A CA 1
ATOM 651 C C . SER A 1 82 ? -6.255 -4.283 9.779 1.00 94.81 82 SER A C 1
ATOM 653 O O . SER A 1 82 ? -5.932 -5.394 10.209 1.00 94.81 82 SER A O 1
ATOM 655 N N . HIS A 1 83 ? -6.925 -3.400 10.515 1.00 94.25 83 HIS A N 1
ATOM 656 C CA . HIS A 1 83 ? -7.434 -3.685 11.847 1.00 94.25 83 HIS A CA 1
ATOM 657 C C . HIS A 1 83 ? -8.963 -3.747 11.828 1.00 94.25 83 HIS A C 1
ATOM 659 O O . HIS A 1 83 ? -9.624 -2.732 11.620 1.00 94.25 83 HIS A O 1
ATOM 665 N N . LYS A 1 84 ? -9.530 -4.933 12.064 1.00 92.88 84 LYS A N 1
ATOM 666 C CA . LYS A 1 84 ? -10.979 -5.116 12.221 1.00 92.88 84 LYS A CA 1
ATOM 667 C C . LYS A 1 84 ? -11.426 -4.541 13.561 1.00 92.88 84 LYS A C 1
ATOM 669 O O . LYS A 1 84 ? -10.892 -4.951 14.585 1.00 92.88 84 LYS A O 1
ATOM 674 N N . ILE A 1 85 ? -12.399 -3.634 13.533 1.00 92.50 85 ILE A N 1
ATOM 675 C CA . ILE A 1 85 ? -12.863 -2.925 14.729 1.00 92.50 85 ILE A CA 1
ATOM 676 C C . ILE A 1 85 ? -13.617 -3.896 15.649 1.00 92.50 85 ILE A C 1
ATOM 678 O O . ILE A 1 85 ? -14.559 -4.573 15.229 1.00 92.50 85 ILE A O 1
ATOM 682 N N . ALA A 1 86 ? -13.211 -3.945 16.915 1.00 91.69 86 ALA A N 1
ATOM 683 C CA . ALA A 1 86 ? -13.916 -4.598 18.008 1.00 91.69 86 ALA A CA 1
ATOM 684 C C . ALA A 1 86 ? -14.660 -3.571 18.880 1.00 91.69 86 ALA A C 1
ATOM 686 O O . ALA A 1 86 ? -14.413 -2.370 18.821 1.00 91.69 86 ALA A O 1
ATOM 687 N N . ARG A 1 87 ? -15.585 -4.049 19.724 1.00 88.38 87 ARG A N 1
ATOM 688 C CA . ARG A 1 87 ? -16.453 -3.189 20.558 1.00 88.38 87 ARG A CA 1
ATOM 689 C C . ARG A 1 87 ? -15.695 -2.253 21.505 1.00 88.38 87 ARG A C 1
ATOM 691 O O . ARG A 1 87 ? -16.205 -1.187 21.816 1.00 88.38 87 ARG A O 1
ATOM 698 N N . GLU A 1 88 ? -14.511 -2.657 21.947 1.00 89.25 88 GLU A N 1
ATOM 699 C CA . GLU A 1 88 ? -13.669 -1.889 22.874 1.00 89.25 88 GLU A CA 1
ATOM 700 C C . GLU A 1 88 ? -12.683 -0.955 22.151 1.00 89.25 88 GLU A C 1
ATOM 702 O O . GLU A 1 88 ? -11.930 -0.220 22.794 1.00 89.25 88 GLU A O 1
ATOM 707 N N . ASP A 1 89 ? -12.650 -0.983 20.815 1.00 94.06 89 ASP A N 1
ATOM 708 C CA . ASP A 1 89 ? -11.698 -0.186 20.058 1.00 94.06 89 ASP A CA 1
ATOM 709 C C . ASP A 1 89 ? -12.163 1.266 19.923 1.00 94.06 89 ASP A C 1
ATOM 711 O O . ASP A 1 89 ? -13.261 1.592 19.478 1.00 94.06 89 ASP A O 1
ATOM 715 N N . SER A 1 90 ? -11.241 2.159 20.251 1.00 94.88 90 SER A N 1
ATOM 716 C CA . SER A 1 90 ? -11.266 3.585 19.934 1.00 94.88 90 SER A CA 1
ATOM 717 C C . SER A 1 90 ? -10.001 3.962 19.169 1.00 94.88 90 SER A C 1
ATOM 719 O O . SER A 1 90 ? -8.957 3.322 19.334 1.00 94.88 90 SER A O 1
ATOM 721 N N . VAL A 1 91 ? -10.037 5.054 18.399 1.00 95.38 91 VAL A N 1
ATOM 722 C CA . VAL A 1 91 ? -8.851 5.542 17.666 1.00 95.38 91 VAL A CA 1
ATOM 723 C C . VAL A 1 91 ? -7.656 5.737 18.608 1.00 95.38 91 VAL A C 1
ATOM 725 O O . VAL A 1 91 ? -6.532 5.367 18.275 1.00 95.38 91 VAL A O 1
ATOM 728 N N . THR A 1 92 ? -7.899 6.237 19.822 1.00 95.75 92 THR A N 1
ATOM 729 C CA . THR A 1 92 ? -6.877 6.413 20.863 1.00 95.75 92 THR A CA 1
ATOM 730 C C . THR A 1 92 ? -6.306 5.085 21.355 1.00 95.75 92 THR A C 1
ATOM 732 O O . THR A 1 92 ? -5.086 4.941 21.459 1.00 95.75 92 THR A O 1
ATOM 735 N N . SER A 1 93 ? -7.160 4.096 21.639 1.00 96.00 93 SER A N 1
ATOM 736 C CA . SER A 1 93 ? -6.700 2.770 22.076 1.00 96.00 93 SER A CA 1
ATOM 737 C C . SER A 1 93 ? -5.880 2.060 20.994 1.00 96.00 93 SER A C 1
ATOM 739 O O . SER A 1 93 ? -4.840 1.476 21.300 1.00 96.00 93 SER A O 1
ATOM 741 N N . LEU A 1 94 ? -6.277 2.196 19.724 1.00 95.69 94 LEU A N 1
ATOM 742 C CA . LEU A 1 94 ? -5.559 1.635 18.584 1.00 95.69 94 LEU A CA 1
ATOM 743 C C . LEU A 1 94 ? -4.229 2.349 18.359 1.00 95.69 94 LEU A C 1
ATOM 745 O O . LEU A 1 94 ? -3.205 1.688 18.203 1.00 95.69 94 LEU A O 1
ATOM 749 N N . ALA A 1 95 ? -4.209 3.682 18.426 1.00 96.44 95 ALA A N 1
ATOM 750 C CA . ALA A 1 95 ? -2.971 4.449 18.360 1.00 96.44 95 ALA A CA 1
ATOM 751 C C . ALA A 1 95 ? -1.980 3.974 19.431 1.00 96.44 95 ALA A C 1
ATOM 753 O O . ALA A 1 95 ? -0.836 3.666 19.116 1.00 96.44 95 ALA A O 1
ATOM 754 N N . LYS A 1 96 ? -2.433 3.790 20.675 1.00 96.56 96 LYS A N 1
ATOM 755 C CA . LYS A 1 96 ? -1.582 3.259 21.746 1.00 96.56 96 LYS A CA 1
ATOM 756 C C . LYS A 1 96 ? -1.105 1.830 21.463 1.00 96.56 96 LYS A C 1
ATOM 758 O O . LYS A 1 96 ? 0.075 1.546 21.634 1.00 96.56 96 LYS A O 1
ATOM 763 N N . LYS A 1 97 ? -2.001 0.941 21.019 1.00 94.69 97 LYS A N 1
ATOM 764 C CA . LYS A 1 97 ? -1.702 -0.472 20.729 1.00 94.69 97 LYS A CA 1
ATOM 765 C C . LYS A 1 97 ? -0.630 -0.639 19.654 1.00 94.69 97 LYS A C 1
ATOM 767 O O . LYS A 1 97 ? 0.231 -1.503 19.784 1.00 94.69 97 LYS A O 1
ATOM 772 N N . TYR A 1 98 ? -0.693 0.176 18.606 1.00 95.19 98 TYR A N 1
ATOM 773 C CA . TYR A 1 98 ? 0.222 0.104 17.468 1.00 95.19 98 TYR A CA 1
ATOM 774 C C . TYR A 1 98 ? 1.406 1.078 17.572 1.00 95.19 98 TYR A C 1
ATOM 776 O O . TYR A 1 98 ? 2.194 1.168 16.634 1.00 95.19 98 TYR A O 1
ATOM 784 N N . SER A 1 99 ? 1.547 1.811 18.686 1.00 95.44 99 SER A N 1
ATOM 785 C CA . SER A 1 99 ? 2.537 2.897 18.842 1.00 95.44 99 SER A CA 1
ATOM 786 C C . SER A 1 99 ? 2.438 3.965 17.735 1.00 95.44 99 SER A C 1
ATOM 788 O O . SER A 1 99 ? 3.418 4.539 17.265 1.00 95.44 99 SER A O 1
ATOM 790 N N . VAL A 1 100 ? 1.187 4.168 17.340 1.00 96.12 100 VAL A N 1
ATOM 791 C CA . VAL A 1 100 ? 0.528 5.137 16.474 1.00 96.12 100 VAL A CA 1
ATOM 792 C C . VAL A 1 100 ? 0.421 6.575 16.972 1.00 96.12 100 VAL A C 1
ATOM 794 O O . VAL A 1 100 ? 0.199 6.755 18.167 1.00 96.12 100 VAL A O 1
ATOM 797 N N . GLN A 1 101 ? 0.351 7.590 16.104 1.00 96.25 101 GLN A N 1
ATOM 798 C CA . GLN A 1 101 ? -0.327 8.840 16.477 1.00 96.25 101 GLN A CA 1
ATOM 799 C C . GLN A 1 101 ? -1.778 8.815 15.993 1.00 96.25 101 GLN A C 1
ATOM 801 O O . GLN A 1 101 ? -2.058 8.437 14.856 1.00 96.25 101 GLN A O 1
ATOM 806 N N . VAL A 1 102 ? -2.707 9.272 16.839 1.00 95.81 102 VAL A N 1
ATOM 807 C CA . VAL A 1 102 ? -4.149 9.347 16.522 1.00 95.81 102 VAL A CA 1
ATOM 808 C C . VAL A 1 102 ? -4.391 10.107 15.219 1.00 95.81 102 VAL A C 1
ATOM 810 O O . VAL A 1 102 ? -5.178 9.672 14.380 1.00 95.81 102 VAL A O 1
ATOM 813 N N . ARG A 1 103 ? -3.669 11.217 15.018 1.00 95.75 103 ARG A N 1
ATOM 814 C CA . ARG A 1 103 ? -3.772 12.024 13.797 1.00 95.75 103 ARG A CA 1
ATOM 815 C C . ARG A 1 103 ? -3.439 11.213 12.539 1.00 95.75 103 ARG A C 1
ATOM 817 O O . ARG A 1 103 ? -4.089 11.404 11.523 1.00 95.75 103 ARG A O 1
ATOM 824 N N . ASP A 1 104 ? -2.459 10.310 12.608 1.00 95.56 104 ASP A N 1
ATOM 825 C CA . ASP A 1 104 ? -1.961 9.592 11.435 1.00 95.56 104 ASP A CA 1
ATOM 826 C C . ASP A 1 104 ? -2.982 8.516 11.021 1.00 95.56 104 ASP A C 1
ATOM 828 O O . ASP A 1 104 ? -3.249 8.347 9.833 1.00 95.56 104 ASP A O 1
ATOM 832 N N . ILE A 1 105 ? -3.651 7.877 11.995 1.00 95.81 105 ILE A N 1
ATOM 833 C CA . ILE A 1 105 ? -4.798 6.984 11.739 1.00 95.81 105 ILE A CA 1
ATOM 834 C C . ILE A 1 105 ? -5.947 7.769 11.102 1.00 95.81 105 ILE A C 1
ATOM 836 O O . ILE A 1 105 ? -6.486 7.344 10.079 1.00 95.81 105 ILE A O 1
ATOM 840 N N . LYS A 1 106 ? -6.318 8.922 11.675 1.00 95.00 106 LYS A N 1
ATOM 841 C CA . LYS A 1 106 ? -7.423 9.739 11.151 1.00 95.00 106 LYS A CA 1
ATOM 842 C C . LYS A 1 106 ? -7.166 10.184 9.713 1.00 95.00 106 LYS A C 1
ATOM 844 O O . LYS A 1 106 ? -8.034 10.014 8.862 1.00 95.00 106 LYS A O 1
ATOM 849 N N . LEU A 1 107 ? -5.965 10.688 9.431 1.00 93.94 107 LEU A N 1
ATOM 850 C CA . LEU A 1 107 ? -5.570 11.129 8.093 1.00 93.94 107 LEU A CA 1
ATOM 851 C C . LEU A 1 107 ? -5.587 9.980 7.080 1.00 93.94 107 LEU A C 1
ATOM 853 O O . LEU A 1 107 ? -6.123 10.149 5.986 1.00 93.94 107 LEU A O 1
ATOM 857 N N . LEU A 1 108 ? -5.043 8.815 7.445 1.00 94.81 108 LEU A N 1
ATOM 858 C CA . LEU A 1 108 ? -5.008 7.648 6.561 1.00 94.81 108 LEU A CA 1
ATOM 859 C C . LEU A 1 108 ? -6.412 7.150 6.196 1.00 94.81 108 LEU A C 1
ATOM 861 O O . LEU A 1 108 ? -6.621 6.708 5.074 1.00 94.81 108 LEU A O 1
ATOM 865 N N . ASN A 1 109 ? -7.373 7.255 7.116 1.00 94.69 109 ASN A N 1
ATOM 866 C CA . ASN A 1 109 ? -8.745 6.782 6.913 1.00 94.69 109 ASN A CA 1
ATOM 867 C C . ASN A 1 109 ? -9.718 7.889 6.467 1.00 94.69 109 ASN A C 1
ATOM 869 O O . ASN A 1 109 ? -10.914 7.620 6.333 1.00 94.69 109 ASN A O 1
ATOM 873 N N . ASN A 1 110 ? -9.239 9.120 6.241 1.00 93.81 110 ASN A N 1
ATOM 874 C CA . ASN A 1 110 ? -10.069 10.298 5.958 1.00 93.81 110 ASN A CA 1
ATOM 875 C C . ASN A 1 110 ? -11.179 10.511 7.012 1.00 93.81 110 ASN A C 1
ATOM 877 O O . ASN A 1 110 ? -12.348 10.698 6.678 1.00 93.81 110 ASN A O 1
ATOM 881 N N . MET A 1 111 ? -10.818 10.405 8.294 1.00 93.44 111 MET A N 1
ATOM 882 C CA . MET A 1 111 ? -11.717 10.644 9.427 1.00 93.44 111 MET A CA 1
ATOM 883 C C . MET A 1 111 ? -11.590 12.091 9.903 1.00 93.44 111 MET A C 1
ATOM 885 O O . MET A 1 111 ? -10.478 12.595 10.088 1.00 93.44 111 MET A O 1
ATOM 889 N N . THR A 1 112 ? -12.725 12.738 10.154 1.00 90.94 112 THR A N 1
ATOM 890 C CA . THR A 1 112 ? -12.785 14.096 10.719 1.00 90.94 112 THR A CA 1
ATOM 891 C C . THR A 1 112 ? -13.152 14.073 12.200 1.00 90.94 112 THR A C 1
ATOM 893 O O . THR A 1 112 ? -12.748 14.968 12.944 1.00 90.94 112 THR A O 1
ATOM 896 N N . SER A 1 113 ? -13.840 13.020 12.653 1.00 90.31 113 SER A N 1
ATOM 897 C CA . SER A 1 113 ? -14.270 12.833 14.039 1.00 90.31 113 SER A CA 1
ATOM 898 C C . SER A 1 113 ? -13.846 11.471 14.588 1.00 90.31 113 SER A C 1
ATOM 900 O O . SER A 1 113 ? -13.675 10.504 13.849 1.00 90.31 113 SER A O 1
ATOM 902 N N . ASP A 1 114 ? -13.703 11.369 15.911 1.00 86.94 114 ASP A N 1
ATOM 903 C CA . ASP A 1 114 ? -13.497 10.075 16.577 1.00 86.94 114 ASP A CA 1
ATOM 904 C C . ASP A 1 114 ? -14.708 9.144 16.425 1.00 86.94 114 ASP A C 1
ATOM 906 O O . ASP A 1 114 ? -14.540 7.928 16.414 1.00 86.94 114 ASP A O 1
ATOM 910 N N . ASN A 1 115 ? -15.909 9.699 16.226 1.00 88.88 115 ASN A N 1
ATOM 911 C CA . ASN A 1 115 ? -17.133 8.917 16.035 1.00 88.88 115 ASN A CA 1
ATOM 912 C C . ASN A 1 115 ? -17.195 8.206 14.672 1.00 88.88 115 ASN A C 1
ATOM 914 O O . ASN A 1 115 ? -17.992 7.283 14.507 1.00 88.88 115 ASN A O 1
ATOM 918 N N . ASP A 1 116 ? -16.333 8.572 13.717 1.00 88.06 116 ASP A N 1
ATOM 919 C CA . ASP A 1 116 ? -16.278 7.935 12.394 1.00 88.06 116 ASP A CA 1
ATOM 920 C C . ASP A 1 116 ? -15.822 6.469 12.469 1.00 88.06 116 ASP A C 1
ATOM 922 O O . ASP A 1 116 ? -15.955 5.730 11.496 1.00 8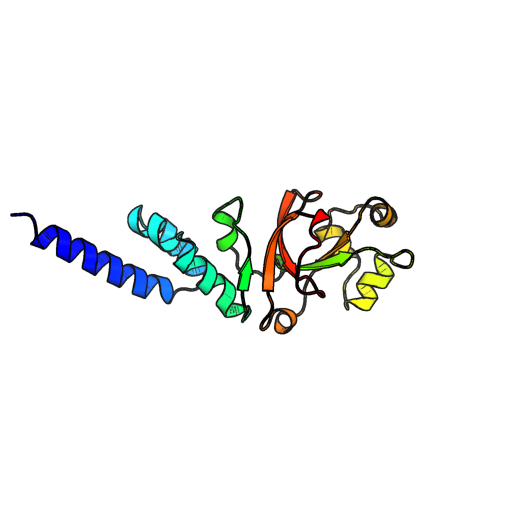8.06 116 ASP A O 1
ATOM 926 N N . ILE A 1 117 ? -15.275 6.031 13.609 1.00 90.75 117 ILE A N 1
ATOM 927 C CA . ILE A 1 117 ? -14.900 4.632 13.825 1.00 90.75 117 ILE A CA 1
ATOM 928 C C . ILE A 1 117 ? -16.123 3.708 13.797 1.00 90.75 117 ILE A C 1
ATOM 930 O O . ILE A 1 117 ? -16.042 2.606 13.268 1.00 90.75 117 ILE A O 1
ATOM 934 N N . TYR A 1 118 ? -17.276 4.159 14.299 1.00 86.94 118 TYR A N 1
ATOM 935 C CA . TYR A 1 118 ? -18.455 3.305 14.475 1.00 86.94 118 TYR A CA 1
ATOM 936 C C . TYR A 1 118 ? -19.211 3.010 13.173 1.00 86.94 118 TYR A C 1
ATOM 938 O O . TYR A 1 118 ? -20.040 2.105 13.139 1.00 86.94 118 TYR A O 1
ATOM 946 N N . SER A 1 119 ? -18.937 3.754 12.098 1.00 88.31 119 SER A N 1
ATOM 947 C CA . SER A 1 119 ? -19.531 3.535 10.772 1.00 88.31 119 SER A CA 1
ATOM 948 C C . SER A 1 119 ? -18.683 2.630 9.871 1.00 88.31 119 SER A C 1
ATOM 950 O O . SER A 1 119 ? -18.986 2.477 8.685 1.00 88.31 119 SER A O 1
ATOM 952 N N . ARG A 1 120 ? -17.604 2.049 10.411 1.00 89.19 120 ARG A N 1
ATOM 953 C CA . ARG A 1 120 ? -16.603 1.282 9.665 1.00 89.19 120 ARG A CA 1
ATOM 954 C C . ARG A 1 120 ? -16.469 -0.125 10.228 1.00 89.19 120 ARG A C 1
ATOM 956 O O . ARG A 1 120 ? -16.592 -0.349 11.426 1.00 89.19 120 ARG A O 1
ATOM 963 N N . GLU A 1 121 ? -16.154 -1.076 9.357 1.00 89.31 121 GLU A N 1
ATOM 964 C CA . GLU A 1 121 ? -15.855 -2.458 9.763 1.00 89.31 121 GLU A CA 1
ATOM 965 C C . GLU A 1 121 ? -14.383 -2.640 10.165 1.00 89.31 121 GLU A C 1
ATOM 967 O O . GLU A 1 121 ? -14.032 -3.511 10.966 1.00 89.31 121 GLU A O 1
ATOM 972 N N . ARG A 1 122 ? -13.504 -1.808 9.599 1.00 92.06 122 ARG A N 1
ATOM 973 C CA . ARG A 1 122 ? -12.060 -1.827 9.827 1.00 92.06 122 ARG A CA 1
ATOM 974 C C . ARG A 1 122 ? -11.451 -0.432 9.733 1.00 92.06 122 ARG A C 1
ATOM 976 O O . ARG A 1 122 ? -12.026 0.461 9.111 1.00 92.06 122 ARG A O 1
ATOM 983 N N . LEU A 1 123 ? -10.249 -0.290 10.282 1.00 94.06 123 LEU A N 1
ATOM 984 C CA . LEU A 1 123 ? -9.369 0.856 10.072 1.00 94.06 123 LEU A CA 1
ATOM 985 C C . LEU A 1 123 ? -8.026 0.411 9.504 1.00 94.06 123 LEU A C 1
ATOM 987 O O . LEU A 1 123 ? -7.479 -0.629 9.876 1.00 94.06 123 LEU A O 1
ATOM 991 N N . LEU A 1 124 ? -7.481 1.249 8.632 1.00 95.62 124 LEU A N 1
ATOM 992 C CA . LEU A 1 124 ? -6.103 1.165 8.181 1.00 95.62 124 LEU A CA 1
ATOM 993 C C . LEU A 1 124 ? -5.200 1.822 9.225 1.00 95.62 124 LEU A C 1
ATOM 995 O O . LEU A 1 124 ? -5.382 2.990 9.571 1.00 95.62 124 LEU A O 1
ATOM 999 N N . ILE A 1 125 ? -4.223 1.085 9.738 1.00 96.50 125 ILE A N 1
ATOM 1000 C CA . ILE A 1 125 ? -3.249 1.602 10.701 1.00 96.50 125 ILE A CA 1
ATOM 1001 C C . ILE A 1 125 ? -1.920 1.823 9.972 1.00 96.50 125 ILE A C 1
ATOM 1003 O O . ILE A 1 125 ? -1.404 0.867 9.393 1.00 96.50 125 ILE A O 1
ATOM 1007 N N . PRO A 1 126 ? -1.345 3.040 9.971 1.00 96.69 126 PRO A N 1
ATOM 1008 C CA . PRO A 1 126 ? -0.101 3.303 9.260 1.00 96.69 126 PRO A CA 1
ATOM 1009 C C . PRO A 1 126 ? 1.048 2.478 9.841 1.00 96.69 126 PRO A C 1
ATOM 1011 O O . PRO A 1 126 ? 1.185 2.342 11.059 1.00 96.69 126 PRO A O 1
ATOM 1014 N N . ILE A 1 127 ? 1.904 1.962 8.964 1.00 95.56 127 ILE A N 1
ATOM 1015 C CA . ILE A 1 127 ? 3.134 1.292 9.374 1.00 95.56 127 ILE A CA 1
ATOM 1016 C C . ILE A 1 127 ? 4.243 2.336 9.490 1.00 95.56 127 ILE A C 1
ATOM 1018 O O . ILE A 1 127 ? 4.582 3.008 8.524 1.00 95.56 127 ILE A O 1
ATOM 1022 N N . ILE A 1 128 ? 4.819 2.474 10.686 1.00 92.75 128 ILE A N 1
ATOM 1023 C CA . ILE A 1 128 ? 5.938 3.401 10.933 1.00 92.75 128 ILE A CA 1
ATOM 1024 C C . ILE A 1 128 ? 7.280 2.668 10.866 1.00 92.75 128 ILE A C 1
ATOM 1026 O O . ILE A 1 128 ? 8.276 3.237 10.430 1.00 92.75 128 ILE A O 1
ATOM 1030 N N . ASN A 1 129 ? 7.316 1.399 11.286 1.00 92.94 129 ASN A N 1
ATOM 1031 C CA . ASN A 1 129 ? 8.536 0.601 11.328 1.00 92.94 129 ASN A CA 1
ATOM 1032 C C . ASN A 1 129 ? 8.619 -0.344 10.112 1.00 92.94 129 ASN A C 1
ATOM 1034 O O . ASN A 1 129 ? 7.874 -1.332 10.080 1.00 92.94 129 ASN A O 1
ATOM 1038 N N . PRO A 1 130 ? 9.551 -0.118 9.163 1.00 92.94 130 PRO A N 1
ATOM 1039 C CA . PRO A 1 130 ? 9.734 -0.978 7.993 1.00 92.94 130 PRO A CA 1
ATOM 1040 C C . PRO A 1 130 ? 10.029 -2.440 8.336 1.00 92.94 130 PRO A C 1
ATOM 1042 O O . PRO A 1 130 ? 9.684 -3.328 7.565 1.00 92.94 130 PRO A O 1
ATOM 1045 N N . ASN A 1 131 ? 10.607 -2.719 9.510 1.00 94.06 131 ASN A N 1
ATOM 1046 C CA . ASN A 1 131 ? 10.926 -4.089 9.917 1.00 94.06 131 ASN A CA 1
ATOM 1047 C C . ASN A 1 131 ? 9.675 -4.968 10.067 1.00 94.06 131 ASN A C 1
ATOM 1049 O O . ASN A 1 131 ? 9.776 -6.186 9.967 1.00 94.06 131 ASN A O 1
ATOM 1053 N N . SER A 1 132 ? 8.498 -4.366 10.271 1.00 91.81 132 SER A N 1
ATOM 1054 C CA . SER A 1 132 ? 7.223 -5.098 10.308 1.00 91.81 132 SER A CA 1
ATOM 1055 C C . SER A 1 132 ? 6.789 -5.663 8.948 1.00 91.81 132 SER A C 1
ATOM 1057 O O . SER A 1 132 ? 5.904 -6.513 8.905 1.00 91.81 132 SER A O 1
ATOM 1059 N N . LEU A 1 133 ? 7.417 -5.222 7.851 1.00 94.31 133 LEU A N 1
ATOM 1060 C CA . LEU A 1 133 ? 7.148 -5.693 6.490 1.00 94.31 133 LEU A CA 1
ATOM 1061 C C . LEU A 1 133 ? 8.009 -6.895 6.087 1.00 94.31 133 LEU A C 1
ATOM 1063 O O . LEU A 1 133 ? 7.710 -7.555 5.094 1.00 94.31 133 LEU A O 1
ATOM 1067 N N . ILE A 1 134 ? 9.074 -7.195 6.835 1.00 95.12 134 ILE A N 1
ATOM 1068 C CA . ILE A 1 134 ? 10.015 -8.259 6.476 1.00 95.12 134 ILE A CA 1
ATOM 1069 C C . ILE A 1 134 ? 9.271 -9.594 6.399 1.00 95.12 134 ILE A C 1
ATOM 1071 O O . ILE A 1 134 ? 8.602 -9.998 7.350 1.00 95.12 134 ILE A O 1
ATOM 1075 N N . ASN A 1 135 ? 9.413 -10.288 5.266 1.00 94.12 135 ASN A N 1
ATOM 1076 C CA . ASN A 1 135 ? 8.736 -11.553 4.966 1.00 94.12 135 ASN A CA 1
ATOM 1077 C C . ASN A 1 135 ? 7.191 -11.468 5.019 1.00 94.12 135 ASN A C 1
ATOM 1079 O O . ASN A 1 135 ? 6.505 -12.491 5.085 1.00 94.12 135 ASN A O 1
ATOM 1083 N N . GLY A 1 136 ? 6.639 -10.252 4.989 1.00 93.25 136 GLY A N 1
ATOM 1084 C CA . GLY A 1 136 ? 5.207 -9.991 4.960 1.00 93.25 136 GLY A CA 1
ATOM 1085 C C . GLY A 1 136 ? 4.606 -10.207 3.573 1.00 93.25 136 GLY A C 1
ATOM 1086 O O . GLY A 1 136 ? 5.287 -10.060 2.555 1.00 93.25 136 GLY A O 1
ATOM 1087 N N . ILE A 1 137 ? 3.318 -10.548 3.552 1.00 95.00 137 ILE A N 1
ATOM 1088 C CA . ILE A 1 137 ? 2.491 -10.588 2.342 1.00 95.00 137 ILE A CA 1
ATOM 1089 C C . ILE A 1 137 ? 1.561 -9.379 2.390 1.00 95.00 137 ILE A C 1
ATOM 1091 O O . ILE A 1 137 ? 0.764 -9.254 3.323 1.00 95.00 137 ILE A O 1
ATOM 1095 N N . CYS A 1 138 ? 1.665 -8.499 1.401 1.00 95.19 138 CYS A N 1
ATOM 1096 C CA . CYS A 1 138 ? 0.805 -7.326 1.287 1.00 95.19 138 CYS A CA 1
ATOM 1097 C C . CYS A 1 138 ? -0.193 -7.494 0.145 1.00 95.19 138 CYS A C 1
ATOM 1099 O O . CYS A 1 138 ? 0.116 -8.103 -0.874 1.00 95.19 138 CYS A O 1
ATOM 1101 N N . TYR A 1 139 ? -1.375 -6.912 0.299 1.00 95.31 139 TYR A N 1
ATOM 1102 C CA . TYR A 1 139 ? -2.433 -6.941 -0.704 1.00 95.31 139 TYR A CA 1
ATOM 1103 C C . TYR A 1 139 ? -2.642 -5.527 -1.234 1.00 95.31 139 TYR A C 1
ATOM 1105 O O . TYR A 1 139 ? -2.745 -4.587 -0.445 1.00 95.31 139 TYR A O 1
ATOM 1113 N N . ILE A 1 140 ? -2.659 -5.363 -2.554 1.00 94.44 140 ILE A N 1
ATOM 1114 C CA . ILE A 1 140 ? -3.024 -4.090 -3.174 1.00 94.44 140 ILE A CA 1
ATOM 1115 C C . ILE A 1 140 ? -4.538 -3.942 -3.059 1.00 94.44 140 ILE A C 1
ATOM 1117 O O . ILE A 1 140 ? -5.290 -4.749 -3.601 1.00 94.44 140 ILE A O 1
ATOM 1121 N N . GLU A 1 141 ? -4.978 -2.903 -2.356 1.00 93.38 141 GLU A N 1
ATOM 1122 C CA . GLU A 1 141 ? -6.392 -2.592 -2.177 1.00 93.38 141 GLU A CA 1
ATOM 1123 C C . GLU A 1 141 ? -6.675 -1.132 -2.509 1.00 93.38 141 GLU A C 1
ATOM 1125 O O . GLU A 1 141 ? -5.900 -0.238 -2.163 1.00 93.38 141 GLU A O 1
ATOM 1130 N N . LEU A 1 142 ? -7.825 -0.883 -3.133 1.00 91.56 142 LEU A N 1
ATOM 1131 C CA . LEU A 1 142 ? -8.381 0.456 -3.271 1.00 91.56 142 LEU A CA 1
ATOM 1132 C C . LEU A 1 142 ? -9.298 0.728 -2.076 1.00 91.56 142 LEU A C 1
ATOM 1134 O O . LEU A 1 142 ? -10.409 0.200 -2.005 1.00 91.56 142 LEU A O 1
ATOM 1138 N N . ASP A 1 143 ? -8.847 1.562 -1.142 1.00 89.00 143 ASP A N 1
ATOM 1139 C CA . ASP A 1 143 ? -9.642 1.893 0.037 1.00 89.00 143 ASP A CA 1
ATOM 1140 C C . ASP A 1 143 ? -10.931 2.634 -0.356 1.00 89.00 143 ASP A C 1
ATOM 1142 O O . ASP A 1 143 ? -10.929 3.611 -1.116 1.00 89.00 143 ASP A O 1
ATOM 1146 N N . THR A 1 144 ? -12.061 2.173 0.176 1.00 86.38 144 THR A N 1
ATOM 1147 C CA . THR A 1 144 ? -13.387 2.636 -0.243 1.00 86.38 144 THR A CA 1
ATOM 1148 C C . THR A 1 144 ? -13.687 4.061 0.206 1.00 86.38 144 THR A C 1
ATOM 1150 O O . THR A 1 144 ? -14.430 4.757 -0.495 1.00 86.38 144 THR A O 1
ATOM 1153 N N . TYR A 1 145 ? -13.100 4.508 1.319 1.00 86.31 145 TYR A N 1
ATOM 1154 C CA . TYR A 1 145 ? -13.356 5.818 1.919 1.00 86.31 145 TYR A CA 1
ATOM 1155 C C . TYR A 1 145 ? -12.423 6.902 1.379 1.00 86.31 145 TYR A C 1
ATOM 1157 O O . TYR A 1 145 ? -12.858 8.019 1.106 1.00 86.31 145 TYR A O 1
ATOM 1165 N N . THR A 1 146 ? -11.142 6.583 1.214 1.00 85.88 146 THR A N 1
ATOM 1166 C CA . THR A 1 146 ? -10.114 7.529 0.760 1.00 85.88 146 THR A CA 1
ATOM 1167 C C . THR A 1 146 ? -9.905 7.504 -0.750 1.00 85.88 146 THR A C 1
ATOM 1169 O O . THR A 1 146 ? -9.320 8.447 -1.284 1.00 85.88 146 THR A O 1
ATOM 1172 N N . LYS A 1 147 ? -10.389 6.459 -1.443 1.00 89.25 147 LYS A N 1
ATOM 1173 C CA . LYS A 1 147 ? -10.170 6.218 -2.881 1.00 89.25 147 LYS A CA 1
ATOM 1174 C C . LYS A 1 147 ? -8.685 6.169 -3.252 1.00 89.25 147 LYS A C 1
ATOM 1176 O O . LYS A 1 147 ? -8.301 6.572 -4.348 1.00 89.25 147 LYS A O 1
ATOM 1181 N N . ARG A 1 148 ? -7.846 5.698 -2.326 1.00 89.56 148 ARG A N 1
ATOM 1182 C CA . ARG A 1 148 ? -6.398 5.552 -2.510 1.00 89.56 148 ARG A CA 1
ATOM 1183 C C . ARG A 1 148 ? -6.021 4.083 -2.576 1.00 89.56 148 ARG A C 1
ATOM 1185 O O . ARG A 1 148 ? -6.587 3.263 -1.858 1.00 89.56 148 ARG A O 1
ATOM 1192 N N . GLU A 1 149 ? -5.050 3.777 -3.424 1.00 92.62 149 GLU A N 1
ATOM 1193 C CA . GLU A 1 149 ? -4.414 2.464 -3.456 1.00 92.62 149 GLU A CA 1
ATOM 1194 C C . GLU A 1 149 ? -3.441 2.342 -2.279 1.00 92.62 149 GLU A C 1
ATOM 1196 O O . GLU A 1 149 ? -2.573 3.200 -2.086 1.00 92.62 149 GLU A O 1
ATOM 1201 N N . VAL A 1 150 ? -3.592 1.283 -1.491 1.00 93.88 150 VAL A N 1
ATOM 1202 C CA . VAL A 1 150 ? -2.816 1.020 -0.275 1.00 93.88 150 VAL A CA 1
ATOM 1203 C C . VAL A 1 150 ? -2.354 -0.436 -0.287 1.00 93.88 150 VAL A C 1
ATOM 1205 O O . VAL A 1 150 ? -3.072 -1.325 -0.740 1.00 93.88 150 VAL A O 1
ATOM 1208 N N . LEU A 1 151 ? -1.146 -0.684 0.217 1.00 95.19 151 LEU A N 1
ATOM 1209 C CA . LEU A 1 151 ? -0.630 -2.018 0.505 1.00 95.19 151 LEU A CA 1
ATOM 1210 C C . LEU A 1 151 ? -1.046 -2.423 1.906 1.00 95.19 151 LEU A C 1
ATOM 1212 O O . LEU A 1 151 ? -0.568 -1.880 2.904 1.00 95.19 151 LEU A O 1
ATOM 1216 N N . VAL A 1 152 ? -1.940 -3.394 1.972 1.00 95.44 152 VAL A N 1
ATOM 1217 C CA . VAL A 1 152 ? -2.574 -3.802 3.212 1.00 95.44 152 VAL A CA 1
ATOM 1218 C C . VAL A 1 152 ? -1.934 -5.083 3.730 1.00 95.44 152 VAL A C 1
ATOM 1220 O O . VAL A 1 152 ? -1.872 -6.099 3.040 1.00 95.44 152 VAL A O 1
ATOM 1223 N N . LEU A 1 153 ? -1.450 -5.029 4.969 1.00 95.00 153 LEU A N 1
ATOM 1224 C CA . LEU A 1 153 ? -0.981 -6.177 5.732 1.00 95.00 153 LEU A CA 1
ATOM 1225 C C . LEU A 1 153 ? -2.122 -6.697 6.613 1.00 95.00 153 LEU A C 1
ATOM 1227 O O . LEU A 1 153 ? -2.709 -5.948 7.399 1.00 95.00 153 LEU A O 1
ATOM 1231 N N . TYR A 1 154 ? -2.392 -7.998 6.529 1.00 92.19 154 TYR A N 1
ATOM 1232 C CA . TYR A 1 154 ? -3.352 -8.680 7.393 1.00 92.19 154 TYR A CA 1
ATOM 1233 C C . TYR A 1 154 ? -2.613 -9.455 8.484 1.00 92.19 154 TYR A C 1
ATOM 1235 O O . TYR A 1 154 ? -1.926 -10.425 8.165 1.00 92.19 154 TYR A O 1
ATOM 1243 N N . PRO A 1 155 ? -2.778 -9.111 9.776 1.00 83.31 155 PRO A N 1
ATOM 1244 C CA . PRO A 1 155 ? -2.162 -9.869 10.868 1.00 83.31 155 PRO A CA 1
ATOM 1245 C C . PRO A 1 155 ? -2.565 -11.354 10.892 1.00 83.31 155 PRO A C 1
ATOM 1247 O O . PRO A 1 155 ? -1.801 -12.187 11.362 1.00 83.31 155 PRO A O 1
ATOM 1250 N N . GLY A 1 156 ? -3.749 -11.690 10.364 1.00 76.94 156 GLY A N 1
ATOM 1251 C CA . GLY A 1 156 ? -4.237 -13.067 10.201 1.00 76.94 156 GLY A CA 1
ATOM 1252 C C . GLY A 1 156 ? -3.802 -13.761 8.902 1.00 76.94 156 GLY A C 1
ATOM 1253 O O . GLY A 1 156 ? -4.288 -14.848 8.609 1.00 76.94 156 GLY A O 1
ATOM 1254 N N . GLY A 1 157 ? -2.929 -13.142 8.100 1.00 72.50 157 GLY A N 1
ATOM 1255 C CA . GLY A 1 157 ? -2.340 -13.720 6.886 1.00 72.50 157 GLY A CA 1
ATOM 1256 C C . GLY A 1 157 ? -3.177 -13.602 5.607 1.00 72.50 157 GLY A C 1
ATOM 1257 O O . GLY A 1 157 ? -2.602 -13.608 4.518 1.00 72.50 157 GLY A O 1
ATOM 1258 N N . GLN A 1 158 ? -4.500 -13.447 5.702 1.00 74.75 158 GLN A N 1
ATOM 1259 C CA . GLN A 1 158 ? -5.373 -13.268 4.536 1.00 74.75 158 GLN A CA 1
ATOM 1260 C C . GLN A 1 158 ? -6.441 -12.187 4.757 1.00 74.75 158 GLN A C 1
ATOM 1262 O O . GLN A 1 158 ? -6.895 -12.007 5.893 1.00 74.75 158 GLN A O 1
ATOM 1267 N N . PRO A 1 159 ? -6.855 -11.485 3.683 1.00 77.06 159 PRO A N 1
ATOM 1268 C CA . PRO A 1 159 ? -8.032 -10.630 3.698 1.00 77.06 159 PRO A CA 1
ATOM 1269 C C . PRO A 1 159 ? -9.282 -11.445 4.033 1.00 77.06 159 PRO A C 1
ATOM 1271 O O . PRO A 1 159 ? -9.442 -12.585 3.592 1.00 77.06 159 PRO A O 1
ATOM 1274 N N . ASP A 1 160 ? -10.178 -10.861 4.830 1.00 67.44 160 ASP A N 1
ATOM 1275 C CA . ASP A 1 160 ? -11.487 -11.458 5.101 1.00 67.44 160 ASP A CA 1
ATOM 1276 C C . ASP A 1 160 ? -12.242 -11.538 3.762 1.00 67.44 160 ASP A C 1
ATOM 1278 O O . ASP A 1 160 ? -12.383 -10.526 3.080 1.00 67.44 160 ASP A O 1
ATOM 1282 N N . LYS A 1 161 ? -12.722 -12.723 3.357 1.00 58.59 161 LYS A N 1
ATOM 1283 C CA . LYS A 1 161 ? -13.343 -12.942 2.029 1.00 58.59 161 LYS A CA 1
ATOM 1284 C C . LYS A 1 161 ? -14.573 -12.062 1.767 1.00 58.59 161 LYS A C 1
ATOM 1286 O O . LYS A 1 161 ? -15.018 -11.974 0.634 1.00 58.59 161 LYS A O 1
ATOM 1291 N N . LYS A 1 162 ? -15.137 -11.446 2.811 1.00 53.22 162 LYS A N 1
ATOM 1292 C CA . LYS A 1 162 ? -16.239 -10.475 2.717 1.00 53.22 162 LYS A CA 1
ATOM 1293 C C . LYS A 1 162 ? -15.800 -9.066 2.298 1.00 53.22 162 LYS A C 1
ATOM 1295 O O . LYS A 1 162 ? -16.659 -8.259 1.973 1.00 53.22 162 LYS A O 1
ATOM 1300 N N . LEU A 1 163 ? -14.502 -8.768 2.364 1.00 49.72 163 LEU A N 1
ATOM 1301 C CA . LEU A 1 163 ? -13.911 -7.463 2.046 1.00 49.72 163 LEU A CA 1
ATOM 1302 C C . LEU A 1 163 ? -13.307 -7.409 0.630 1.00 49.72 163 LEU A C 1
ATOM 1304 O O . LEU A 1 163 ? -12.737 -6.381 0.268 1.00 49.72 163 LEU A O 1
ATOM 1308 N N . MET A 1 164 ? -13.409 -8.509 -0.129 1.00 43.03 164 MET A N 1
ATOM 1309 C CA . MET A 1 164 ? -13.037 -8.620 -1.545 1.00 43.03 164 MET A CA 1
ATOM 1310 C C . MET A 1 164 ? -14.241 -8.398 -2.454 1.00 43.03 164 MET A C 1
ATOM 1312 O O . MET A 1 164 ? -15.340 -8.875 -2.093 1.00 43.03 164 MET A O 1
#

pLDDT: mean 88.53, std 11.59, range [43.03, 96.69]

Radius of gyration: 19.78 Å; chains: 1; bounding box: 40×28×68 Å

Organism: Populus trichocarpa (NCBI:txid3694)

Secondary structure (DSSP, 8-state):
--HHHHHHHHHHHHHHHHHHTTS-HHHHHHHTTS-HHHHHHHT-HHHHHHHHHGGGT-SEEES--SSGGGGT---GGGEEEEEEPPTT--HHHHHHHTT--HHHHHHHTT-SSGGGGGG-SEEEEE---GGGGTT-EEEEEE-TTT--EEEEEPTTSS--TT--